Protein AF-A0A2S9GQI2-F1 (afdb_monomer)

Solvent-accessible surface area (backbone atoms only — not comparable to full-atom values): 4525 Å² total; per-residue (Å²): 134,82,91,76,90,82,88,77,52,73,67,56,53,47,72,74,21,69,56,45,60,61,50,47,28,64,75,67,72,44,91,63,73,41,73,45,78,33,68,46,57,68,94,40,68,68,20,43,47,51,56,60,27,31,68,76,56,83,36,48,73,45,77,41,94,70,74,76,88,77,132

Foldseek 3Di:
DDDDDDDDDPVNLCVVQLCVQVVQCVVVVDPDAAEDEAQDACVDVSVVSLVSNCPNDVYHYHYDNHDDPDD

Mean predicted aligned error: 3.27 Å

Sequence (71 aa):
ADPKGVLHTHGTLVRQTSTWPEAIRFVTGSAADPVIVCAMPFFWIGGVLAATGALHEPVTLIVMPKLDAGL

Radius of gyration: 13.96 Å; Cα contacts (8 Å, |Δi|>4): 73; chains: 1; bounding box: 34×34×36 Å

Structure (mmCIF, N/CA/C/O backbone):
data_AF-A0A2S9GQI2-F1
#
_entry.id   AF-A0A2S9GQI2-F1
#
loop_
_atom_site.group_PDB
_atom_site.id
_atom_site.type_symbol
_atom_site.label_atom_id
_atom_site.label_alt_id
_atom_site.label_comp_id
_atom_site.label_asym_id
_atom_site.label_entity_id
_atom_site.label_seq_id
_atom_site.pdbx_PDB_ins_code
_atom_site.Cartn_x
_atom_site.Cartn_y
_atom_site.Cartn_z
_atom_site.occupancy
_atom_site.B_iso_or_equiv
_atom_site.auth_seq_id
_atom_site.auth_comp_id
_atom_site.auth_asym_id
_atom_site.auth_atom_id
_atom_site.pdbx_PDB_model_num
ATOM 1 N N . ALA A 1 1 ? 8.406 8.732 -27.101 1.00 83.62 1 ALA A N 1
ATOM 2 C CA . ALA A 1 1 ? 8.818 9.562 -25.953 1.00 83.62 1 ALA A CA 1
ATOM 3 C C . ALA A 1 1 ? 9.333 8.627 -24.878 1.00 83.62 1 ALA A C 1
ATOM 5 O O . ALA A 1 1 ? 8.688 7.607 -24.654 1.00 83.62 1 ALA A O 1
ATOM 6 N N . ASP A 1 2 ? 10.466 8.948 -24.263 1.00 95.38 2 ASP A N 1
ATOM 7 C CA . ASP A 1 2 ? 11.077 8.083 -23.251 1.00 95.38 2 ASP A CA 1
ATOM 8 C C . ASP A 1 2 ? 10.306 8.139 -21.922 1.00 95.38 2 ASP A C 1
ATOM 10 O O . ASP A 1 2 ? 9.711 9.179 -21.601 1.00 95.38 2 ASP A O 1
ATOM 14 N N . PRO A 1 3 ? 10.281 7.035 -21.149 1.00 94.00 3 PRO A N 1
ATOM 15 C CA . PRO A 1 3 ? 9.607 7.002 -19.859 1.00 94.00 3 PRO A CA 1
ATOM 16 C C . PRO A 1 3 ? 10.240 8.007 -18.893 1.00 94.00 3 PRO A C 1
ATOM 18 O O . PRO A 1 3 ? 11.459 8.138 -18.803 1.00 94.00 3 PRO A O 1
ATOM 21 N N . LYS A 1 4 ? 9.391 8.716 -18.146 1.00 96.06 4 LYS A N 1
ATOM 22 C CA . LYS A 1 4 ? 9.805 9.686 -17.128 1.00 96.06 4 LYS A CA 1
ATOM 23 C C . LYS A 1 4 ? 9.494 9.137 -15.741 1.00 96.06 4 LYS A C 1
ATOM 25 O O . LYS A 1 4 ? 8.425 8.569 -15.531 1.00 96.06 4 LYS A O 1
ATOM 30 N N . GLY A 1 5 ? 10.397 9.357 -14.789 1.00 94.56 5 GLY A N 1
ATOM 31 C CA . GLY A 1 5 ? 10.126 9.111 -13.375 1.00 94.56 5 GLY A CA 1
ATOM 32 C C . GLY A 1 5 ? 9.214 10.200 -12.818 1.00 94.56 5 GLY A C 1
ATOM 33 O O . GLY A 1 5 ? 9.613 11.361 -12.746 1.00 94.56 5 GLY A O 1
ATOM 34 N N . VAL A 1 6 ? 7.984 9.845 -12.450 1.00 96.25 6 VAL A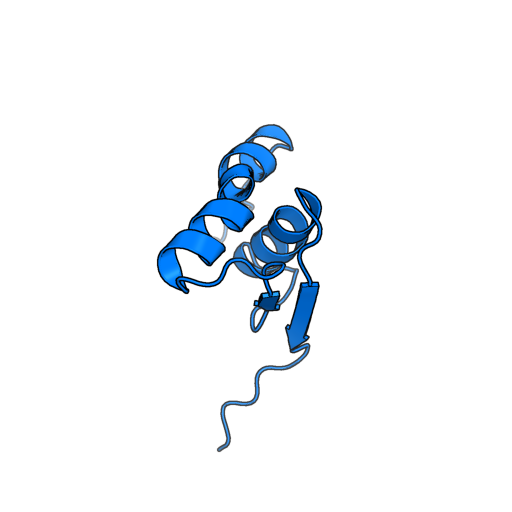 N 1
ATOM 35 C CA . VAL A 1 6 ? 7.047 10.788 -11.826 1.00 96.25 6 VAL A CA 1
ATOM 36 C C . VAL A 1 6 ? 7.436 10.983 -10.360 1.00 96.25 6 VAL A C 1
ATOM 38 O O . VAL A 1 6 ? 7.567 10.014 -9.617 1.00 96.25 6 VAL A O 1
ATOM 41 N N . LEU A 1 7 ? 7.620 12.238 -9.940 1.00 97.38 7 LEU A N 1
ATOM 42 C CA . LEU A 1 7 ? 7.926 12.579 -8.552 1.00 97.38 7 LEU A CA 1
ATOM 43 C C . LEU A 1 7 ? 6.634 12.787 -7.755 1.00 97.38 7 LEU A C 1
ATOM 45 O O . LEU A 1 7 ? 5.816 13.643 -8.094 1.00 97.38 7 LEU A O 1
ATOM 49 N N . HIS A 1 8 ? 6.503 12.057 -6.652 1.00 97.69 8 HIS A N 1
ATOM 50 C CA . HIS A 1 8 ? 5.457 12.256 -5.655 1.00 97.69 8 HIS A CA 1
ATOM 51 C C . HIS A 1 8 ? 6.091 12.707 -4.340 1.00 97.69 8 HIS A C 1
ATOM 53 O O . HIS A 1 8 ? 7.074 12.129 -3.882 1.00 97.69 8 HIS A O 1
ATOM 59 N N . THR A 1 9 ? 5.531 13.742 -3.719 1.00 98.12 9 THR A N 1
ATOM 60 C CA . THR A 1 9 ? 5.890 14.127 -2.348 1.00 98.12 9 THR A CA 1
ATOM 61 C C . THR A 1 9 ? 4.976 13.416 -1.359 1.00 98.12 9 THR A C 1
ATOM 63 O O . THR A 1 9 ? 3.867 13.002 -1.710 1.00 98.12 9 THR A O 1
ATOM 66 N N . HIS A 1 10 ? 5.385 13.355 -0.093 1.00 98.00 10 HIS A N 1
ATOM 67 C CA . HIS A 1 10 ? 4.528 12.858 0.983 1.00 98.00 10 HIS A CA 1
ATOM 68 C C . HIS A 1 10 ? 3.137 13.523 0.970 1.00 98.00 10 HIS A C 1
ATOM 70 O O . HIS A 1 10 ? 2.116 12.841 0.964 1.00 98.00 10 HIS A O 1
ATOM 76 N N . GLY A 1 11 ? 3.089 14.857 0.853 1.00 98.38 11 GLY A N 1
ATOM 77 C CA . GLY A 1 11 ? 1.831 15.606 0.797 1.00 98.38 11 GLY A CA 1
ATOM 78 C C . GLY A 1 11 ? 0.949 15.248 -0.405 1.00 98.38 11 GLY A C 1
ATOM 79 O O . GLY A 1 11 ? -0.274 15.254 -0.281 1.00 98.38 11 GLY A O 1
ATOM 80 N N . THR A 1 12 ? 1.542 14.889 -1.552 1.00 98.19 12 THR A N 1
ATOM 81 C CA . THR A 1 12 ? 0.758 14.443 -2.718 1.00 98.19 12 THR A CA 1
ATOM 82 C C . THR A 1 12 ? 0.080 13.097 -2.477 1.00 98.19 12 THR A C 1
ATOM 84 O O . THR A 1 12 ? -1.080 12.946 -2.849 1.00 98.19 12 THR A O 1
ATOM 87 N N . LEU A 1 13 ? 0.751 12.157 -1.801 1.00 98.19 13 LEU A N 1
ATOM 88 C CA . LEU A 1 13 ? 0.177 10.851 -1.465 1.00 98.19 13 LEU A CA 1
ATOM 89 C C . LEU A 1 13 ? -0.909 10.977 -0.395 1.00 98.19 13 LEU A C 1
ATOM 91 O O . LEU A 1 13 ? -1.997 10.430 -0.570 1.00 98.19 13 LEU A O 1
ATOM 95 N N . VAL A 1 14 ? -0.654 11.754 0.663 1.00 98.12 14 VAL A N 1
ATOM 96 C CA . VAL A 1 14 ? -1.639 12.003 1.727 1.00 98.12 14 VAL A CA 1
ATOM 97 C C . VAL A 1 14 ? -2.913 12.610 1.147 1.00 98.12 14 VAL A C 1
ATOM 99 O O . VAL A 1 14 ? -3.980 12.037 1.323 1.00 98.12 14 VAL A O 1
ATOM 102 N N . ARG A 1 15 ? -2.815 13.706 0.380 1.00 97.88 15 ARG A N 1
ATOM 103 C CA . ARG A 1 15 ? -3.998 14.372 -0.196 1.00 97.88 15 ARG A CA 1
ATOM 104 C C . ARG A 1 15 ? -4.778 13.476 -1.159 1.00 97.88 15 ARG A C 1
ATOM 106 O O . ARG A 1 15 ? -5.994 13.591 -1.236 1.00 97.88 15 ARG A O 1
ATOM 113 N N . GLN A 1 16 ? -4.087 12.613 -1.902 1.00 97.88 16 GLN A N 1
ATOM 114 C CA . GLN A 1 16 ? -4.731 11.705 -2.850 1.00 97.88 16 GLN A CA 1
ATOM 115 C C . GLN A 1 16 ? -5.511 10.579 -2.161 1.00 97.88 16 GLN A C 1
ATOM 117 O O . GLN A 1 16 ? -6.430 10.026 -2.763 1.00 97.88 16 GLN A O 1
ATOM 122 N N . THR A 1 17 ? -5.131 10.214 -0.935 1.00 98.00 17 THR A N 1
ATOM 123 C CA . THR A 1 17 ? -5.609 8.985 -0.285 1.00 98.00 17 THR A CA 1
ATOM 124 C C . THR A 1 17 ? -6.351 9.200 1.032 1.00 98.00 17 THR A C 1
ATOM 126 O O . THR A 1 17 ? -7.041 8.290 1.481 1.00 98.00 17 THR A O 1
ATOM 129 N N . SER A 1 18 ? -6.291 10.393 1.629 1.00 97.75 18 SER A N 1
ATOM 130 C CA . SER A 1 18 ? -6.871 10.672 2.952 1.00 97.75 18 SER A CA 1
ATOM 131 C C . SER A 1 18 ? -8.388 10.501 3.024 1.00 97.75 18 SER A C 1
ATOM 133 O O . SER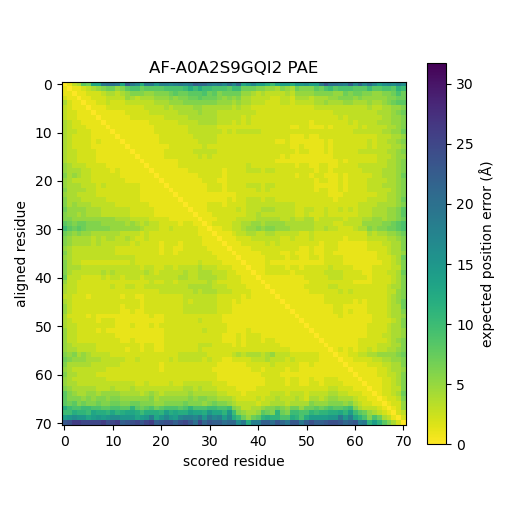 A 1 18 ? -8.922 10.261 4.097 1.00 97.75 18 SER A O 1
ATOM 135 N N . THR A 1 19 ? -9.095 10.625 1.900 1.00 97.56 19 THR A N 1
ATOM 136 C CA . THR A 1 19 ? -10.559 10.484 1.840 1.00 97.56 19 THR A CA 1
ATOM 137 C C . THR A 1 19 ? -11.015 9.074 1.474 1.00 97.56 19 THR A C 1
ATOM 139 O O . THR A 1 19 ? -12.215 8.812 1.421 1.00 97.56 19 THR A O 1
ATOM 142 N N . TRP A 1 20 ? -10.089 8.148 1.206 1.00 97.19 20 TRP A N 1
ATOM 143 C CA . TRP A 1 20 ? -10.437 6.801 0.754 1.00 97.19 20 TRP A CA 1
ATOM 144 C C . TRP A 1 20 ? -11.283 6.015 1.760 1.00 97.19 20 TRP A C 1
ATOM 146 O O . TRP A 1 20 ? -12.254 5.409 1.308 1.00 97.19 20 TRP A O 1
ATOM 156 N N . PRO A 1 21 ? -11.007 6.025 3.082 1.00 96.69 21 PRO A N 1
ATOM 157 C CA . PRO A 1 21 ? -11.839 5.294 4.039 1.00 96.69 21 PRO A CA 1
ATOM 158 C C . PRO A 1 21 ? -13.313 5.721 3.991 1.00 96.69 21 PRO A C 1
ATOM 160 O O . PRO A 1 21 ? -14.208 4.881 3.892 1.00 96.69 21 PRO A O 1
ATOM 163 N N . GLU A 1 22 ? -13.571 7.031 3.977 1.00 96.94 22 GLU A N 1
ATOM 164 C CA . GLU A 1 22 ? -14.922 7.586 3.858 1.00 96.94 22 GLU A CA 1
ATOM 165 C C . GLU A 1 22 ? -15.548 7.272 2.495 1.00 96.94 22 GLU A C 1
ATOM 167 O O . GLU A 1 22 ? -16.693 6.824 2.431 1.00 96.94 22 GLU A O 1
ATOM 172 N N . ALA A 1 23 ? -14.789 7.427 1.407 1.00 96.62 23 ALA A N 1
ATOM 173 C CA . ALA A 1 23 ? -15.265 7.124 0.062 1.00 96.62 23 ALA A CA 1
ATOM 174 C C . ALA A 1 23 ? -15.657 5.646 -0.096 1.00 96.62 23 ALA A C 1
ATOM 176 O O . ALA A 1 23 ? -16.675 5.348 -0.717 1.00 96.62 23 ALA A O 1
ATOM 177 N N . ILE A 1 24 ? -14.899 4.713 0.491 1.00 96.69 24 ILE A N 1
ATOM 178 C CA . ILE A 1 24 ? -15.228 3.282 0.463 1.00 96.69 24 ILE A CA 1
ATOM 179 C C . ILE A 1 24 ? -16.535 3.026 1.215 1.00 96.69 24 ILE A C 1
ATOM 181 O O . ILE A 1 24 ? -17.412 2.348 0.678 1.00 96.69 24 ILE A O 1
ATOM 185 N N . ARG A 1 25 ? -16.711 3.589 2.418 1.00 96.31 25 ARG A N 1
ATOM 186 C CA . ARG A 1 25 ? -17.971 3.463 3.175 1.00 96.31 25 ARG A CA 1
ATOM 187 C C . ARG A 1 25 ? -19.153 4.026 2.388 1.00 96.31 25 ARG A C 1
ATOM 189 O O . ARG A 1 25 ? -20.188 3.374 2.289 1.00 96.31 25 ARG A O 1
ATOM 196 N N . PHE A 1 26 ? -18.972 5.185 1.757 1.00 97.44 26 PHE A N 1
ATOM 197 C CA . PHE A 1 26 ? -19.992 5.806 0.914 1.00 97.44 26 PHE A CA 1
ATOM 198 C C . PHE A 1 26 ? -20.376 4.925 -0.286 1.00 97.44 26 PHE A C 1
ATOM 200 O O . PHE A 1 26 ? -21.558 4.685 -0.513 1.00 97.44 26 PHE A O 1
ATOM 207 N N . VAL A 1 27 ? -19.394 4.405 -1.030 1.00 97.00 27 VAL A N 1
ATOM 208 C CA . VAL A 1 27 ? -19.635 3.589 -2.236 1.00 97.00 27 VAL A CA 1
ATOM 209 C C . VAL A 1 27 ? -20.210 2.213 -1.895 1.00 97.00 27 VAL A C 1
ATOM 211 O O . VAL A 1 27 ? -21.034 1.689 -2.640 1.00 97.00 27 VAL A O 1
ATOM 214 N N . THR A 1 28 ? -19.784 1.614 -0.783 1.00 96.12 28 THR A N 1
ATOM 215 C CA . THR A 1 28 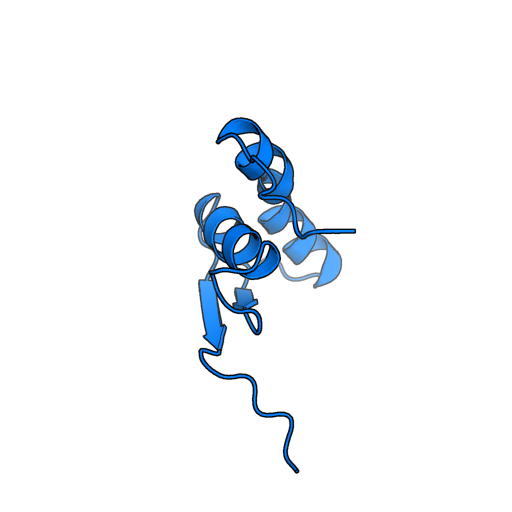? -20.235 0.274 -0.371 1.00 96.12 28 THR A CA 1
ATOM 216 C C . THR A 1 28 ? -21.529 0.290 0.443 1.00 96.12 28 THR A C 1
ATOM 218 O O . THR A 1 28 ? -22.166 -0.753 0.575 1.00 96.12 28 THR A O 1
ATOM 221 N N . GLY A 1 29 ? -21.911 1.434 1.021 1.00 97.00 29 GLY A N 1
ATOM 222 C CA . GLY A 1 29 ? -23.023 1.538 1.971 1.00 97.00 29 GLY A CA 1
ATOM 223 C C . GLY A 1 29 ? -22.780 0.806 3.298 1.00 97.00 29 GLY A C 1
ATOM 224 O O . GLY A 1 29 ? -23.717 0.613 4.070 1.00 97.00 29 GLY A O 1
ATOM 225 N N . SER A 1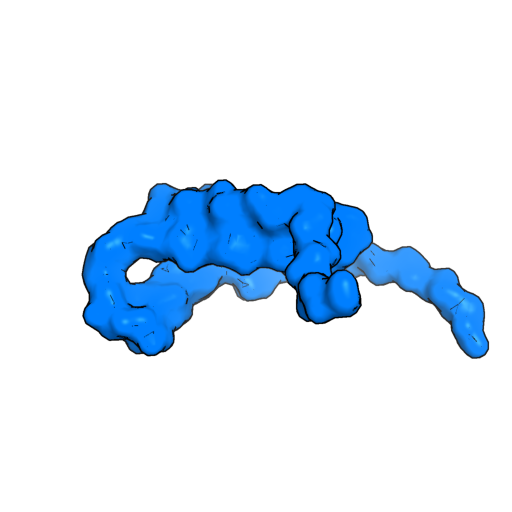 30 ? -21.544 0.372 3.564 1.00 95.56 30 SER A N 1
ATOM 226 C CA . SER A 1 30 ? -21.174 -0.376 4.765 1.00 95.56 30 SER A CA 1
ATOM 227 C C . SER A 1 30 ? -20.558 0.543 5.815 1.00 95.56 30 SER A C 1
ATOM 229 O O . SER A 1 30 ? -19.680 1.348 5.512 1.00 95.56 30 SER A O 1
ATOM 231 N N . ALA A 1 31 ? -20.984 0.380 7.068 1.00 94.19 31 ALA A N 1
ATOM 232 C CA . ALA A 1 31 ? -20.360 1.031 8.220 1.00 94.19 31 ALA A CA 1
ATOM 233 C C . ALA A 1 31 ? -19.161 0.244 8.785 1.00 94.19 31 ALA A C 1
ATOM 235 O O . ALA A 1 31 ? -18.550 0.689 9.752 1.00 94.19 31 ALA A O 1
ATOM 236 N N . ALA A 1 32 ? -18.846 -0.928 8.223 1.00 95.75 32 ALA A N 1
ATOM 237 C CA . ALA A 1 32 ? -17.705 -1.728 8.652 1.00 95.75 32 ALA A CA 1
ATOM 238 C C . ALA A 1 32 ? -16.366 -1.072 8.275 1.00 95.75 32 ALA A C 1
ATOM 240 O O . ALA A 1 32 ? -16.301 -0.208 7.393 1.00 95.75 32 ALA A O 1
ATOM 241 N N . ASP A 1 33 ? -15.295 -1.537 8.919 1.00 96.56 33 ASP A N 1
ATOM 242 C CA . ASP A 1 33 ? -13.926 -1.165 8.573 1.00 96.56 33 ASP A CA 1
ATOM 243 C C . ASP A 1 33 ? -13.657 -1.432 7.077 1.00 96.56 33 ASP A C 1
ATOM 245 O O . ASP A 1 33 ? -13.938 -2.535 6.587 1.00 96.56 33 ASP A O 1
ATOM 249 N N . PRO A 1 34 ? -13.149 -0.442 6.314 1.00 97.19 34 PRO A N 1
ATOM 250 C CA . PRO A 1 34 ? -12.934 -0.600 4.883 1.00 97.19 34 PRO A CA 1
ATOM 251 C C . PRO A 1 34 ? -11.943 -1.719 4.554 1.00 97.19 34 PRO A C 1
ATOM 253 O O . PRO A 1 34 ? -10.934 -1.916 5.234 1.00 97.19 34 PRO A O 1
ATOM 256 N N . VAL A 1 35 ? -12.187 -2.406 3.439 1.00 97.00 35 VAL A N 1
ATOM 257 C CA . VAL A 1 35 ? -11.277 -3.416 2.888 1.00 97.00 35 VAL A CA 1
ATOM 258 C C . VAL A 1 35 ? -10.901 -3.022 1.466 1.00 97.00 35 VAL A C 1
ATOM 260 O O . VAL A 1 35 ? -11.772 -2.762 0.636 1.00 97.00 35 VAL A O 1
ATOM 263 N N . ILE A 1 36 ? -9.603 -2.996 1.173 1.00 96.81 36 ILE A N 1
ATOM 264 C CA . ILE A 1 36 ? -9.060 -2.728 -0.160 1.00 96.81 36 ILE A CA 1
ATOM 265 C C . ILE A 1 36 ? -8.420 -4.008 -0.688 1.00 96.81 36 ILE A C 1
ATOM 267 O O . ILE A 1 36 ? -7.513 -4.556 -0.065 1.00 96.81 36 ILE A O 1
ATOM 271 N N . VAL A 1 37 ? -8.838 -4.452 -1.874 1.00 96.44 37 VAL A N 1
ATOM 272 C CA . VAL A 1 37 ? -8.114 -5.477 -2.636 1.00 96.44 37 VAL A CA 1
ATOM 273 C C . VAL A 1 37 ? -7.132 -4.782 -3.575 1.00 96.44 37 VAL A C 1
ATOM 275 O O . VAL A 1 37 ? -7.529 -4.101 -4.519 1.00 96.44 37 VAL A O 1
ATOM 278 N N . CYS A 1 38 ? -5.836 -4.962 -3.334 1.00 97.44 38 CYS A N 1
ATOM 279 C CA . CYS A 1 38 ? -4.777 -4.455 -4.196 1.00 97.44 38 CYS A CA 1
ATOM 280 C C . CYS A 1 38 ? -4.345 -5.533 -5.192 1.00 97.44 38 CYS A C 1
ATOM 282 O O . CYS A 1 38 ? -3.499 -6.373 -4.888 1.00 97.44 38 CYS A O 1
ATOM 284 N N . ALA A 1 39 ? -4.915 -5.477 -6.396 1.00 95.88 39 ALA A N 1
ATOM 285 C CA . ALA A 1 39 ? -4.530 -6.314 -7.539 1.00 95.88 39 ALA A CA 1
ATOM 286 C C . ALA A 1 39 ? -3.386 -5.721 -8.382 1.00 95.88 39 ALA A C 1
ATOM 288 O O . ALA A 1 39 ? -3.059 -6.232 -9.450 1.00 95.88 39 ALA A O 1
ATOM 289 N N . MET A 1 40 ? -2.803 -4.614 -7.922 1.00 96.44 40 MET A N 1
ATOM 290 C CA . MET A 1 40 ? -1.788 -3.857 -8.644 1.00 96.44 40 MET A CA 1
ATOM 291 C C . MET A 1 40 ? -0.428 -3.994 -7.952 1.00 96.44 40 MET A C 1
ATOM 293 O O . MET A 1 40 ? -0.374 -3.996 -6.720 1.00 96.44 40 MET A O 1
ATOM 297 N N . PRO A 1 41 ? 0.685 -4.077 -8.699 1.00 95.69 41 PRO A N 1
ATOM 298 C CA . PRO A 1 41 ? 2.008 -4.196 -8.100 1.00 95.69 41 PRO A CA 1
ATOM 299 C C . PRO A 1 41 ? 2.428 -2.899 -7.392 1.00 95.69 41 PRO A C 1
ATOM 301 O O . PRO A 1 41 ? 2.098 -1.800 -7.834 1.00 95.69 41 PRO A O 1
ATOM 304 N N . PHE A 1 42 ? 3.229 -3.003 -6.329 1.00 96.38 42 PHE A N 1
ATOM 305 C CA . PHE A 1 42 ? 3.654 -1.844 -5.524 1.00 96.38 42 PHE A CA 1
ATOM 306 C C . PHE A 1 42 ? 4.668 -0.913 -6.198 1.00 96.38 42 PHE A C 1
ATOM 308 O O . PHE A 1 42 ? 4.858 0.207 -5.738 1.00 96.38 42 PHE A O 1
ATOM 315 N N . PHE A 1 43 ? 5.287 -1.324 -7.306 1.00 94.75 43 PHE A N 1
ATOM 316 C CA . PHE A 1 43 ? 6.079 -0.407 -8.133 1.00 94.75 43 PHE A CA 1
ATOM 317 C C . PHE A 1 43 ? 5.204 0.485 -9.032 1.00 94.75 43 PHE A C 1
ATOM 319 O O . PHE A 1 43 ? 5.714 1.405 -9.669 1.00 94.75 43 PHE A O 1
ATOM 326 N N . TRP A 1 44 ? 3.898 0.211 -9.117 1.00 95.44 44 TRP A N 1
ATOM 327 C CA . TRP A 1 44 ? 2.932 1.016 -9.856 1.00 95.44 44 TRP A CA 1
ATOM 328 C C . TRP A 1 44 ? 2.132 1.905 -8.903 1.00 95.44 44 TRP A C 1
ATOM 330 O O . TRP A 1 44 ? 1.822 1.510 -7.777 1.00 95.44 44 TRP A O 1
ATOM 340 N N . ILE A 1 45 ? 1.761 3.106 -9.361 1.00 96.88 45 ILE A N 1
ATOM 341 C CA . ILE A 1 45 ? 1.160 4.134 -8.502 1.00 96.88 45 ILE A CA 1
ATOM 342 C C . ILE A 1 45 ? -0.084 3.637 -7.763 1.00 96.88 45 ILE A C 1
ATOM 344 O O . ILE A 1 45 ? -0.210 3.906 -6.579 1.00 96.88 45 ILE A O 1
ATOM 348 N N . GLY A 1 46 ? -0.971 2.853 -8.377 1.00 96.62 46 GLY A N 1
ATOM 349 C CA . GLY A 1 46 ? -2.145 2.356 -7.652 1.00 96.62 46 GLY A CA 1
ATOM 350 C C . GLY A 1 46 ? -1.823 1.346 -6.549 1.00 96.62 46 GLY A C 1
ATOM 351 O O . GLY A 1 46 ? -2.561 1.306 -5.572 1.00 96.62 46 GLY A O 1
ATOM 352 N N . GLY A 1 47 ? -0.712 0.604 -6.637 1.00 97.31 47 GLY A N 1
ATOM 353 C CA . GLY A 1 47 ? -0.237 -0.221 -5.524 1.00 97.31 47 GLY A CA 1
ATOM 354 C C . GLY A 1 47 ? 0.253 0.635 -4.355 1.00 97.31 47 GLY A C 1
ATOM 355 O O . GLY A 1 47 ? -0.112 0.388 -3.207 1.00 97.31 47 GLY A O 1
ATOM 356 N N . VAL A 1 48 ? 1.000 1.705 -4.656 1.00 97.69 48 VAL A N 1
ATOM 357 C CA . VAL A 1 48 ? 1.412 2.706 -3.657 1.00 97.69 48 VAL A CA 1
ATOM 358 C C . VAL A 1 48 ? 0.193 3.383 -3.029 1.00 97.69 48 VAL A C 1
ATOM 360 O O . VAL A 1 48 ? 0.116 3.459 -1.809 1.00 97.69 48 VAL A O 1
ATOM 363 N N . LEU A 1 49 ? -0.779 3.827 -3.832 1.00 98.06 49 LEU A N 1
ATOM 364 C CA . LEU A 1 49 ? -1.986 4.492 -3.337 1.00 98.06 49 LEU A CA 1
ATOM 365 C C . LEU A 1 49 ? -2.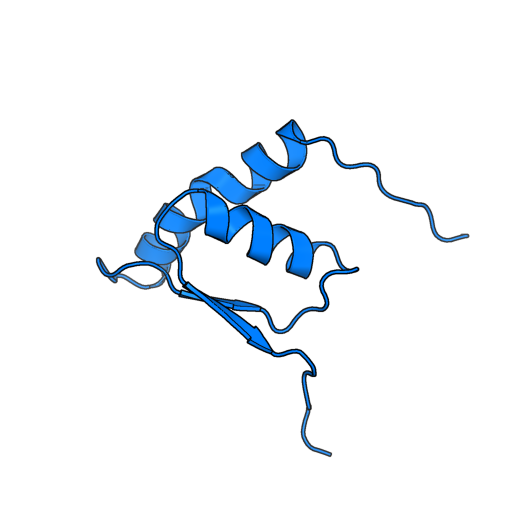841 3.565 -2.465 1.00 98.06 49 LEU A C 1
ATOM 367 O O . LEU A 1 49 ? -3.344 4.016 -1.442 1.00 98.06 49 LEU A O 1
ATOM 371 N N . ALA A 1 50 ? -2.973 2.283 -2.820 1.00 97.81 50 ALA A N 1
ATOM 372 C CA . ALA A 1 50 ? -3.668 1.299 -1.990 1.00 97.81 50 ALA A CA 1
ATOM 373 C C . ALA A 1 50 ? -2.976 1.104 -0.637 1.00 97.81 50 ALA A C 1
ATOM 375 O O . ALA A 1 50 ? -3.641 1.128 0.39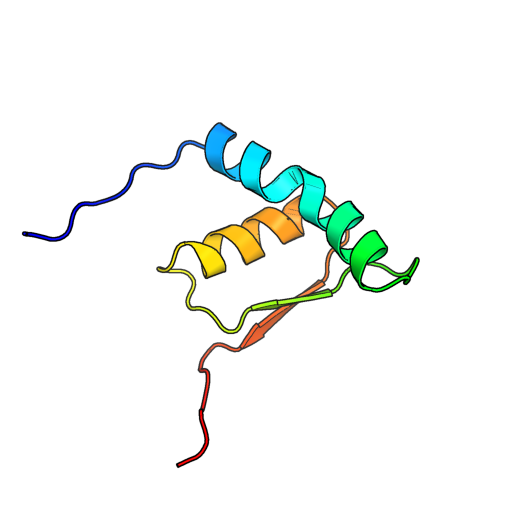8 1.00 97.81 50 ALA A O 1
ATOM 376 N N . ALA A 1 51 ? -1.645 0.985 -0.638 1.00 97.56 51 ALA A N 1
ATOM 377 C CA . ALA A 1 51 ? -0.864 0.873 0.586 1.00 97.56 51 ALA A CA 1
ATOM 378 C C . ALA A 1 51 ? -0.984 2.126 1.463 1.00 97.56 51 ALA A C 1
ATOM 380 O O . ALA A 1 51 ? -1.327 2.016 2.634 1.00 97.56 51 ALA A O 1
ATOM 381 N N . THR A 1 52 ? -0.760 3.322 0.911 1.00 97.81 52 THR A N 1
ATOM 382 C CA . THR A 1 52 ? -0.820 4.564 1.695 1.00 97.81 52 THR A CA 1
ATOM 383 C C . THR A 1 52 ? -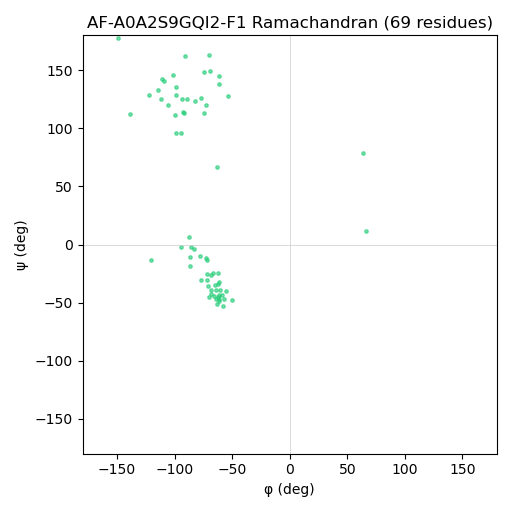2.241 4.943 2.093 1.00 97.81 52 THR A C 1
ATOM 385 O O . THR A 1 52 ? -2.433 5.524 3.154 1.00 97.81 52 THR A O 1
ATOM 388 N N . GLY A 1 53 ? -3.241 4.597 1.280 1.00 97.56 53 GLY A N 1
ATOM 389 C CA . GLY A 1 53 ? -4.652 4.787 1.609 1.00 97.56 53 GLY A CA 1
ATOM 390 C C . GLY A 1 53 ? -5.098 3.943 2.793 1.00 97.56 53 GLY A C 1
ATOM 391 O O . GLY A 1 53 ? -5.873 4.417 3.620 1.00 97.56 53 GLY A O 1
ATOM 392 N N . ALA A 1 54 ? -4.545 2.736 2.927 1.00 97.75 54 ALA A N 1
ATOM 393 C CA . ALA A 1 54 ? -4.837 1.867 4.056 1.00 97.75 54 ALA A CA 1
ATOM 394 C C . ALA A 1 54 ? -4.202 2.326 5.385 1.00 97.75 54 ALA A C 1
ATOM 396 O O . ALA A 1 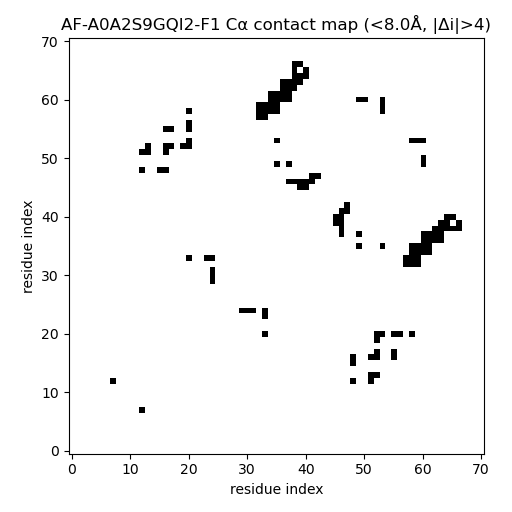54 ? -4.552 1.799 6.433 1.00 97.75 54 ALA A O 1
ATOM 397 N N . LEU A 1 55 ? -3.285 3.301 5.364 1.00 97.00 55 LEU A N 1
ATOM 398 C CA . LEU A 1 55 ? -2.605 3.792 6.570 1.00 97.00 55 LEU A CA 1
ATOM 399 C C . LEU A 1 55 ? -3.364 4.909 7.306 1.00 97.00 55 LEU A C 1
ATOM 401 O O . LEU A 1 55 ? -2.958 5.271 8.408 1.00 97.00 55 LEU A O 1
ATOM 405 N N . HIS A 1 56 ? -4.424 5.483 6.720 1.00 96.56 56 HIS A N 1
ATOM 406 C CA . HIS A 1 56 ? -5.142 6.619 7.329 1.00 96.56 56 HIS A CA 1
ATOM 407 C C . HIS A 1 56 ? -6.075 6.216 8.478 1.00 96.56 56 HIS A C 1
ATOM 409 O O . HIS A 1 56 ? -6.292 7.003 9.392 1.00 96.56 56 HIS A O 1
ATOM 415 N N . GLU A 1 57 ? -6.625 5.004 8.432 1.00 96.25 57 GLU A N 1
ATOM 416 C CA . GLU A 1 57 ? -7.620 4.461 9.366 1.00 96.25 57 GLU A CA 1
ATOM 417 C C . GLU A 1 57 ? -7.440 2.931 9.473 1.00 96.25 57 GLU A C 1
ATOM 419 O O . GLU A 1 57 ? -6.593 2.385 8.765 1.00 96.25 57 GLU A O 1
ATOM 424 N N . PRO A 1 58 ? -8.213 2.213 10.313 1.00 95.81 58 PRO A N 1
ATOM 425 C CA . PRO A 1 58 ? -8.244 0.745 10.354 1.00 95.81 58 PRO A CA 1
ATOM 426 C C . PRO A 1 58 ? -8.758 0.100 9.049 1.00 95.81 58 PRO A C 1
ATOM 428 O O . PRO A 1 58 ? -9.826 -0.499 8.999 1.00 95.81 58 PRO A O 1
ATOM 431 N N . VAL A 1 59 ? -8.006 0.225 7.958 1.00 97.69 59 VAL A N 1
ATOM 432 C CA . VAL A 1 59 ? -8.333 -0.345 6.650 1.00 97.69 59 VAL A CA 1
ATOM 433 C C . VAL A 1 59 ? -7.560 -1.643 6.464 1.00 97.69 59 VAL A C 1
ATOM 435 O O . VAL A 1 59 ? -6.334 -1.682 6.576 1.00 97.69 59 VAL A O 1
ATOM 438 N N . THR A 1 60 ? -8.259 -2.717 6.109 1.00 97.88 60 THR A N 1
ATOM 439 C CA . THR A 1 60 ? -7.597 -3.975 5.748 1.00 97.88 60 THR A CA 1
ATOM 440 C C . THR A 1 60 ? -7.136 -3.917 4.296 1.00 97.88 60 THR A C 1
ATOM 442 O O . THR A 1 60 ? -7.947 -3.741 3.386 1.00 97.88 60 THR A O 1
ATOM 445 N N . LEU A 1 61 ? -5.840 -4.119 4.060 1.00 97.88 61 LEU A N 1
ATOM 446 C CA . LEU A 1 61 ? -5.281 -4.256 2.717 1.00 97.88 61 LEU A CA 1
ATOM 447 C C . LEU A 1 61 ? -5.056 -5.733 2.380 1.00 97.88 61 LEU A C 1
ATOM 449 O O . LEU A 1 61 ? -4.162 -6.378 2.925 1.00 97.88 61 LEU A O 1
ATOM 453 N N . ILE A 1 62 ? -5.835 -6.256 1.439 1.00 98.06 62 ILE A N 1
ATOM 454 C CA . ILE A 1 62 ? -5.641 -7.594 0.878 1.00 98.06 62 ILE A CA 1
ATOM 455 C C . ILE A 1 62 ? -4.776 -7.455 -0.370 1.00 98.06 62 ILE A C 1
ATOM 457 O O . ILE A 1 62 ? -5.190 -6.866 -1.368 1.00 98.06 62 ILE A O 1
ATOM 461 N N . VAL A 1 63 ? -3.564 -8.001 -0.323 1.00 97.56 63 VAL A N 1
ATOM 462 C CA . VAL A 1 63 ? -2.622 -7.933 -1.444 1.00 97.56 63 VAL A CA 1
ATOM 463 C C . VAL A 1 63 ? -2.764 -9.180 -2.303 1.00 97.56 63 VAL A C 1
ATOM 465 O O . VAL A 1 63 ? -2.610 -10.297 -1.813 1.00 97.56 63 VAL A O 1
ATOM 468 N N . MET A 1 64 ? -3.009 -8.985 -3.597 1.00 96.25 64 MET A N 1
ATOM 469 C CA . MET A 1 64 ? -2.905 -10.034 -4.604 1.00 96.25 64 MET A CA 1
ATOM 470 C C . MET A 1 64 ? -1.539 -9.889 -5.291 1.00 96.25 64 MET A C 1
ATOM 472 O O . MET A 1 64 ? -1.392 -9.068 -6.196 1.00 96.25 64 MET A O 1
ATOM 476 N N . PRO A 1 65 ? -0.511 -10.646 -4.860 1.00 92.56 65 PRO A N 1
ATOM 477 C CA . PRO A 1 65 ? 0.867 -10.433 -5.312 1.00 92.56 65 PRO A CA 1
ATOM 478 C C . PRO A 1 65 ? 1.067 -10.750 -6.799 1.00 92.56 65 PRO A C 1
ATOM 480 O O . PRO A 1 65 ? 1.981 -10.223 -7.429 1.00 92.56 65 PRO A O 1
ATOM 483 N N . LYS A 1 66 ? 0.210 -11.606 -7.361 1.00 90.94 66 LYS A N 1
ATOM 484 C CA . LYS A 1 66 ? 0.159 -11.933 -8.781 1.00 90.94 66 LYS A CA 1
ATOM 485 C C . LYS A 1 66 ? -1.304 -12.002 -9.198 1.00 90.94 66 LYS A C 1
ATOM 487 O O . LYS A 1 66 ? -2.017 -12.904 -8.766 1.00 90.94 66 LYS A O 1
ATOM 492 N N . LEU A 1 67 ? -1.731 -11.054 -10.027 1.00 89.56 67 LEU A N 1
ATOM 493 C CA . LEU A 1 67 ? -3.011 -11.148 -10.716 1.00 89.56 67 LEU A CA 1
ATOM 494 C C . LEU A 1 67 ? -2.882 -12.205 -11.817 1.00 89.56 67 LEU A C 1
ATOM 496 O O . LEU A 1 67 ? -2.032 -12.081 -12.699 1.00 89.56 67 LEU A O 1
ATOM 500 N N . ASP A 1 68 ? -3.704 -13.244 -11.737 1.00 87.62 68 ASP A N 1
ATOM 501 C CA . ASP A 1 68 ? -3.841 -14.254 -12.780 1.00 87.62 68 ASP A CA 1
ATOM 502 C C . ASP A 1 68 ? -5.170 -14.024 -13.503 1.00 87.62 68 ASP A C 1
ATOM 504 O O . ASP A 1 68 ? -6.228 -14.021 -12.874 1.00 87.62 68 ASP A O 1
ATOM 508 N N . ALA A 1 69 ? -5.108 -13.770 -14.809 1.00 81.81 69 ALA A N 1
ATOM 509 C CA . ALA A 1 69 ? -6.294 -13.527 -15.624 1.00 81.81 69 ALA A CA 1
ATOM 510 C C . ALA A 1 69 ? -6.974 -14.826 -16.091 1.00 81.81 69 ALA A C 1
ATOM 512 O O . ALA A 1 69 ? -8.033 -14.736 -16.706 1.00 81.81 69 ALA A O 1
ATOM 513 N N . GLY A 1 70 ? -6.391 -15.999 -15.796 1.00 76.44 70 GLY A N 1
ATOM 514 C CA . GLY A 1 70 ? -6.935 -17.304 -16.167 1.00 76.44 70 GLY A CA 1
ATOM 515 C C . GLY A 1 70 ? -6.999 -17.494 -17.682 1.00 76.44 70 GLY A C 1
ATOM 516 O O . GLY A 1 70 ? -8.066 -17.345 -18.274 1.00 76.44 70 GLY A O 1
ATOM 517 N N . LEU A 1 71 ? -5.855 -17.806 -18.301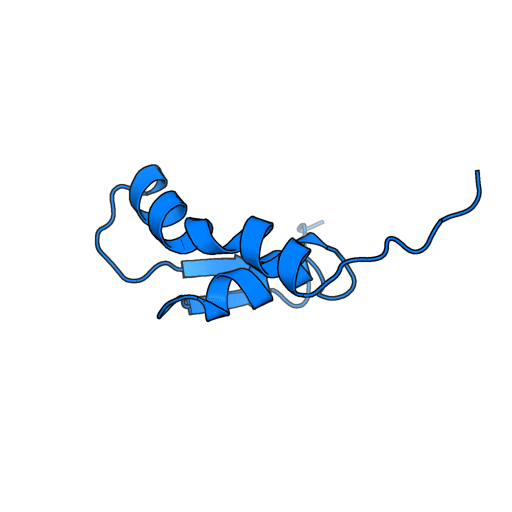 1.00 54.75 71 LEU A N 1
ATOM 518 C CA . LEU A 1 71 ? -5.805 -18.376 -19.656 1.00 54.75 71 LEU A CA 1
ATOM 519 C C . LEU A 1 71 ? -5.949 -19.898 -19.598 1.00 54.75 71 LEU A C 1
ATOM 521 O O . LEU A 1 71 ? -5.292 -20.505 -18.722 1.00 54.75 71 LEU A O 1
#

Nearest PDB structures (foldseek):
  5bur-assembly1_A  TM=8.177E-01  e=1.007E-01  Bacillus subtilis subsp. subtilis str. 168
  5x8g-assembly1_C  TM=8.181E-01  e=2.863E-01  Bacillus subtilis subsp. subtilis str. 168
  5bus-assembly1_A  TM=7.672E-01  e=2.490E-01  Bacillus subtilis subsp. subtilis str. 168
  5bur-assembly1_B  TM=8.005E-01  e=3.070E-01  Bacillus subtilis subsp. subtilis str. 168
  5x8g-assembly2_D  TM=5.907E-01  e=7.617E-02  Bacillus subtilis subsp. subtilis str. 168

Secondary structure (DSSP, 8-state):
---------HHHHHHHHTTHHHHHHHHH---SPPEEEE-S-TTSHHHHHHHHHTTTTT-EEEE-SS-----

pLDDT: mean 95.24, std 6.13, range [54.75, 98.38]